Protein AF-A0A0Q1E2M3-F1 (afdb_monomer_lite)

Sequence (138 aa):
MVALHERDLWLIEMKDYTYPDAQQPQELPVILGQKAAGTMALLYSLERAKADSEAKEFAVRCRAAKAIHLALHIEVKDAGRKEKQIHGLLSPLTDEIRKVGKTIGLSKTWVTSTLAPNPHTPWRARRDPERRARHVDR

Structure (mmCIF, N/CA/C/O backbone):
data_AF-A0A0Q1E2M3-F1
#
_entry.id   AF-A0A0Q1E2M3-F1
#
loop_
_atom_site.group_PDB
_atom_site.id
_atom_site.type_symbol
_atom_site.label_atom_id
_atom_site.label_alt_id
_atom_site.label_comp_id
_atom_site.label_asym_id
_atom_site.label_entity_id
_atom_site.label_seq_id
_atom_site.pdbx_PDB_ins_code
_atom_site.Cartn_x
_atom_site.Cartn_y
_atom_site.Cartn_z
_atom_site.occupancy
_atom_site.B_iso_or_equiv
_atom_site.auth_seq_id
_atom_site.auth_comp_id
_atom_site.auth_asym_id
_atom_site.auth_atom_id
_atom_site.pdbx_PDB_model_num
ATOM 1 N N . MET A 1 1 ? -3.439 3.213 -2.389 1.00 82.06 1 MET A N 1
ATOM 2 C CA . MET A 1 1 ? -4.873 2.906 -2.193 1.00 82.06 1 MET A CA 1
ATOM 3 C C . MET A 1 1 ? -5.041 2.217 -0.851 1.00 82.06 1 MET A C 1
ATOM 5 O O . MET A 1 1 ? -4.148 1.472 -0.461 1.00 82.06 1 MET A O 1
ATOM 9 N N . VAL A 1 2 ? -6.147 2.478 -0.156 1.00 89.31 2 VAL A N 1
ATOM 10 C CA . VAL A 1 2 ? -6.507 1.804 1.099 1.00 89.31 2 VAL A CA 1
ATOM 11 C C . VAL A 1 2 ? -7.829 1.094 0.879 1.00 89.31 2 VAL A C 1
ATOM 13 O O . VAL A 1 2 ? -8.750 1.696 0.335 1.00 89.31 2 VAL A O 1
ATOM 16 N N . ALA A 1 3 ? -7.918 -0.169 1.274 1.00 91.50 3 ALA A N 1
ATOM 17 C CA . ALA A 1 3 ? -9.145 -0.944 1.182 1.00 91.50 3 ALA A CA 1
ATOM 18 C C . ALA A 1 3 ? -9.331 -1.790 2.440 1.00 91.50 3 ALA A C 1
ATOM 20 O O . ALA A 1 3 ? -8.362 -2.256 3.031 1.00 91.50 3 ALA A O 1
ATOM 21 N N . LEU A 1 4 ? -10.582 -2.001 2.832 1.00 91.12 4 LEU A N 1
ATOM 22 C CA . LEU A 1 4 ? -10.948 -2.938 3.885 1.00 91.12 4 LEU A CA 1
ATOM 23 C C . LEU A 1 4 ? -11.809 -4.026 3.251 1.00 91.12 4 LEU A C 1
ATOM 25 O O . LEU A 1 4 ? -12.863 -3.726 2.692 1.00 91.12 4 LEU A O 1
ATOM 29 N N . HIS A 1 5 ? -11.353 -5.271 3.328 1.00 90.12 5 HIS A N 1
ATOM 30 C CA . HIS A 1 5 ? -12.119 -6.431 2.892 1.00 90.12 5 HIS A CA 1
ATOM 31 C C . HIS A 1 5 ? -12.320 -7.344 4.094 1.00 90.12 5 HIS A C 1
ATOM 33 O O . HIS A 1 5 ? -11.349 -7.830 4.665 1.00 90.12 5 HIS A O 1
ATOM 39 N N . GLU A 1 6 ? -13.572 -7.519 4.517 1.00 88.81 6 GLU A N 1
ATOM 40 C CA . GLU A 1 6 ? -13.925 -8.211 5.760 1.00 88.81 6 GLU A CA 1
ATOM 41 C C . GLU A 1 6 ? -13.179 -7.644 6.983 1.00 88.81 6 GLU A C 1
ATOM 43 O O . GLU A 1 6 ? -13.566 -6.608 7.523 1.00 88.81 6 GLU A O 1
ATOM 48 N N . ARG A 1 7 ? -12.110 -8.317 7.426 1.00 87.56 7 ARG A N 1
ATOM 49 C CA . ARG A 1 7 ? -11.245 -7.898 8.539 1.00 87.56 7 ARG A CA 1
ATOM 50 C C . ARG A 1 7 ? -9.784 -7.727 8.128 1.00 87.56 7 ARG A C 1
ATOM 52 O O . ARG A 1 7 ? -8.924 -7.640 9.004 1.00 87.56 7 ARG A O 1
ATOM 59 N N . ASP A 1 8 ? -9.515 -7.643 6.835 1.00 89.44 8 ASP A N 1
ATOM 60 C CA . ASP A 1 8 ? -8.180 -7.453 6.293 1.00 89.44 8 ASP A CA 1
ATOM 61 C C . ASP A 1 8 ? -8.065 -6.048 5.708 1.00 89.44 8 ASP A C 1
ATOM 63 O O . ASP A 1 8 ? -8.796 -5.654 4.792 1.00 89.44 8 ASP A O 1
ATOM 67 N N . LEU A 1 9 ? -7.146 -5.269 6.273 1.00 90.00 9 LEU A N 1
ATOM 68 C CA . LEU A 1 9 ? -6.830 -3.930 5.803 1.00 90.00 9 LEU A CA 1
ATOM 69 C C . LEU A 1 9 ? -5.690 -4.013 4.788 1.00 90.00 9 LEU A C 1
ATOM 71 O O . LEU A 1 9 ? -4.588 -4.465 5.087 1.00 90.00 9 LEU A O 1
ATOM 75 N N . TRP A 1 10 ? -5.960 -3.539 3.583 1.00 91.12 10 TRP A N 1
ATOM 76 C CA . TRP A 1 10 ? -5.038 -3.548 2.463 1.00 91.12 10 TRP A CA 1
ATOM 77 C C . TRP A 1 10 ? -4.504 -2.146 2.207 1.00 91.12 10 TRP A C 1
ATOM 79 O O . TRP A 1 10 ? -5.249 -1.223 1.874 1.00 91.12 10 TRP A O 1
ATOM 89 N N . LEU A 1 11 ? -3.188 -2.007 2.321 1.00 89.44 11 LEU A N 1
ATOM 90 C CA . LEU A 1 11 ? -2.428 -0.875 1.820 1.00 89.44 11 LEU A CA 1
ATOM 91 C C . LEU A 1 11 ? -1.822 -1.315 0.491 1.00 89.44 11 LEU A C 1
ATOM 93 O O . LEU A 1 11 ? -0.964 -2.189 0.450 1.00 89.44 11 LEU A O 1
ATOM 97 N N . ILE A 1 12 ? -2.310 -0.759 -0.611 1.00 88.00 12 ILE A N 1
ATOM 98 C CA . ILE A 1 12 ? -1.881 -1.153 -1.955 1.00 88.00 12 ILE A CA 1
ATOM 99 C C . ILE A 1 12 ? -1.156 0.027 -2.576 1.00 88.00 12 ILE A C 1
ATOM 101 O O . ILE A 1 12 ? -1.762 1.082 -2.789 1.00 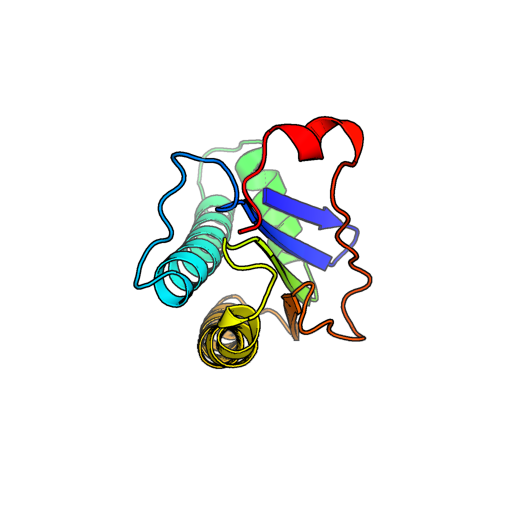88.00 12 ILE A O 1
ATOM 105 N N . GLU A 1 13 ? 0.121 -0.154 -2.891 1.00 85.62 13 GLU A N 1
ATOM 106 C CA . GLU A 1 13 ? 0.886 0.817 -3.658 1.00 85.62 13 GLU A CA 1
ATOM 107 C C . GLU A 1 13 ? 1.330 0.206 -4.980 1.00 85.62 13 GLU A C 1
ATOM 109 O O . GLU A 1 13 ? 1.948 -0.857 -5.031 1.00 85.62 13 GLU A O 1
ATOM 114 N N . MET A 1 14 ? 1.007 0.918 -6.054 1.00 85.88 14 MET A N 1
ATOM 115 C CA . MET A 1 14 ? 1.423 0.589 -7.403 1.00 85.88 14 MET A CA 1
ATOM 116 C C . MET A 1 14 ? 2.213 1.765 -7.962 1.00 85.88 14 MET A C 1
ATOM 118 O O . MET A 1 14 ? 1.718 2.896 -7.977 1.00 85.88 14 MET A O 1
ATOM 122 N N . LYS A 1 15 ? 3.439 1.499 -8.407 1.00 84.38 15 LYS A N 1
ATOM 123 C CA . LYS A 1 15 ? 4.303 2.461 -9.083 1.00 84.38 15 LYS A CA 1
ATOM 124 C C . LYS A 1 15 ? 4.818 1.862 -10.372 1.00 84.38 15 LYS A C 1
ATOM 126 O O . LYS A 1 15 ? 5.321 0.746 -10.386 1.00 84.38 15 LYS A O 1
ATOM 131 N N . ASP A 1 16 ? 4.707 2.631 -11.437 1.00 84.88 16 ASP A N 1
ATOM 132 C CA . ASP A 1 16 ? 5.212 2.238 -12.734 1.00 84.88 16 ASP A CA 1
ATOM 133 C C . ASP A 1 16 ? 6.214 3.283 -13.211 1.00 84.88 16 ASP A C 1
ATOM 135 O O . ASP A 1 16 ? 5.845 4.401 -13.574 1.00 84.88 16 ASP A O 1
ATOM 139 N N . TYR A 1 17 ? 7.491 2.915 -13.158 1.00 86.19 17 TYR A N 1
ATOM 140 C CA . TYR A 1 17 ? 8.593 3.745 -13.618 1.00 86.19 17 TYR A CA 1
ATOM 141 C C . TYR A 1 17 ? 9.044 3.384 -15.032 1.00 86.19 17 TYR A C 1
ATOM 143 O O . TYR A 1 17 ? 10.070 3.887 -15.475 1.00 86.19 17 TYR A O 1
ATOM 151 N N . THR A 1 18 ? 8.302 2.538 -15.750 1.00 85.81 18 THR A N 1
ATOM 152 C CA . THR A 1 18 ? 8.664 2.121 -17.111 1.00 85.81 18 THR A CA 1
ATOM 153 C C . THR A 1 18 ? 8.260 3.143 -18.174 1.00 85.81 18 THR A C 1
ATOM 155 O O . THR A 1 18 ? 8.743 3.068 -19.293 1.00 85.81 18 THR A O 1
ATOM 158 N N . TYR A 1 19 ? 7.455 4.164 -17.866 1.00 87.62 19 TYR A N 1
ATOM 159 C CA . TYR A 1 19 ? 7.154 5.236 -18.830 1.00 87.62 19 TYR A CA 1
ATOM 160 C C . TYR A 1 19 ? 8.409 6.041 -19.227 1.00 87.62 19 TYR A C 1
ATOM 162 O O . TYR A 1 19 ? 9.270 6.259 -18.370 1.00 87.62 19 TYR A O 1
ATOM 170 N N . PRO A 1 20 ? 8.516 6.540 -20.479 1.00 86.06 20 PRO A N 1
ATOM 171 C CA . PRO A 1 20 ? 9.706 7.236 -20.985 1.00 86.06 20 PRO A CA 1
ATOM 172 C C . PRO A 1 20 ? 10.254 8.312 -20.040 1.00 86.06 20 PRO A C 1
ATOM 174 O O . PRO A 1 20 ? 11.433 8.277 -19.695 1.00 86.06 20 PRO A O 1
ATOM 177 N N . ASP A 1 21 ? 9.383 9.157 -19.494 1.00 87.50 21 ASP A N 1
ATOM 178 C CA . ASP A 1 21 ? 9.781 10.290 -18.646 1.00 87.50 21 ASP A CA 1
ATOM 179 C C . ASP A 1 21 ? 9.745 9.980 -17.143 1.00 87.50 21 ASP A C 1
ATOM 181 O O . ASP A 1 21 ? 10.042 10.835 -16.308 1.00 87.50 21 ASP A O 1
ATOM 185 N N . ALA A 1 22 ? 9.383 8.752 -16.761 1.00 86.69 22 ALA A N 1
ATOM 186 C CA . ALA A 1 22 ? 9.323 8.382 -15.358 1.00 86.69 22 ALA A CA 1
ATOM 187 C C . ALA A 1 22 ? 10.730 8.283 -14.756 1.00 86.69 22 ALA A C 1
ATOM 189 O O . ALA A 1 22 ? 11.601 7.562 -15.259 1.00 86.69 22 ALA A O 1
ATOM 190 N N . GLN A 1 23 ? 10.919 8.992 -13.6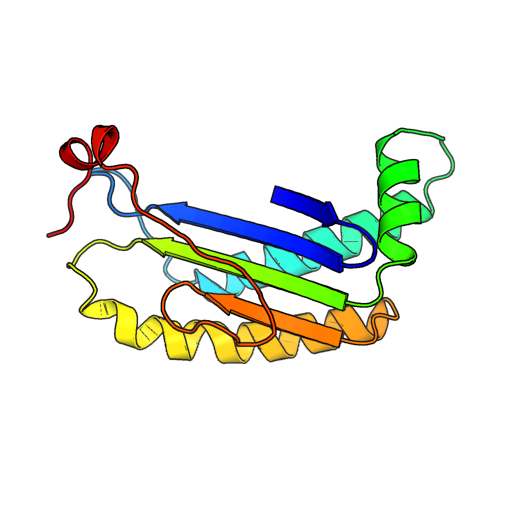44 1.00 83.56 23 GLN A N 1
ATOM 191 C CA . GLN A 1 23 ? 12.125 8.952 -12.829 1.00 83.56 23 GLN A CA 1
ATOM 192 C C . GLN A 1 23 ? 11.869 8.122 -11.574 1.00 83.56 23 GLN A C 1
ATOM 194 O O . GLN A 1 23 ? 10.933 8.387 -10.815 1.00 83.56 23 GLN A O 1
ATOM 199 N N . GLN A 1 24 ? 12.712 7.114 -11.350 1.00 79.19 24 GLN A N 1
ATOM 200 C CA . GLN A 1 24 ? 12.681 6.334 -10.121 1.00 79.19 24 GLN A CA 1
ATOM 201 C C . GLN A 1 24 ? 13.373 7.123 -8.993 1.00 79.19 24 GLN A C 1
ATOM 203 O O . GLN A 1 24 ? 14.532 7.511 -9.155 1.00 79.19 24 GLN A O 1
ATOM 208 N N . PRO A 1 25 ? 12.721 7.320 -7.834 1.00 80.12 25 PRO A N 1
ATOM 209 C CA . PRO A 1 25 ? 13.375 7.892 -6.663 1.00 80.12 25 PRO A CA 1
ATOM 210 C C . PRO A 1 25 ? 14.527 7.008 -6.171 1.00 80.12 25 PRO A C 1
ATOM 212 O O . PRO A 1 25 ? 14.380 5.785 -6.097 1.00 80.12 25 PRO A O 1
ATOM 215 N N . GLN A 1 26 ? 15.642 7.622 -5.763 1.00 76.00 26 GLN A N 1
ATOM 216 C CA . GLN A 1 26 ? 16.785 6.896 -5.190 1.00 76.00 26 GLN A CA 1
ATOM 217 C C . GLN A 1 26 ? 16.416 6.190 -3.873 1.00 76.00 26 GLN A C 1
ATOM 219 O O . GLN A 1 26 ? 16.847 5.067 -3.630 1.00 76.00 26 GLN A O 1
ATOM 224 N N . GLU A 1 27 ? 15.541 6.798 -3.067 1.00 77.75 27 GLU A N 1
ATOM 225 C CA . GLU A 1 27 ? 15.111 6.284 -1.758 1.00 77.75 27 GLU A CA 1
ATOM 226 C C . GLU A 1 27 ? 13.692 5.698 -1.784 1.00 77.75 27 GLU A C 1
ATOM 228 O O . GLU A 1 27 ? 12.887 5.886 -0.869 1.00 77.75 27 GLU A O 1
ATOM 233 N N . LEU A 1 28 ? 13.358 4.968 -2.849 1.00 74.19 28 LEU A N 1
ATOM 234 C CA . LEU A 1 28 ? 12.030 4.377 -3.016 1.00 74.19 28 LEU A CA 1
ATOM 235 C C . LEU A 1 28 ? 11.531 3.569 -1.790 1.00 74.19 28 LEU A C 1
ATOM 237 O O . LEU A 1 28 ? 10.366 3.743 -1.431 1.00 74.19 28 LEU A O 1
ATOM 241 N N . PRO A 1 29 ? 12.351 2.750 -1.095 1.00 71.56 29 PRO A N 1
ATOM 242 C CA . PRO A 1 29 ? 11.912 2.030 0.107 1.00 71.56 29 PRO A CA 1
ATOM 243 C C . PRO A 1 29 ? 11.431 2.946 1.224 1.00 71.56 29 PRO A C 1
ATOM 245 O O . PRO A 1 29 ? 10.387 2.694 1.819 1.00 71.56 29 PRO A O 1
ATOM 248 N N . VAL A 1 30 ? 12.186 4.015 1.482 1.00 73.81 30 VAL A N 1
ATOM 249 C CA . VAL A 1 30 ? 11.910 4.969 2.558 1.00 73.81 30 VAL A CA 1
ATOM 250 C C . VAL A 1 30 ? 10.610 5.702 2.263 1.00 73.81 30 VAL A C 1
ATOM 252 O O . VAL A 1 30 ? 9.722 5.751 3.109 1.00 73.81 30 VAL A O 1
ATOM 255 N N . ILE A 1 31 ? 10.446 6.181 1.028 1.00 79.38 31 ILE A N 1
ATOM 256 C CA . ILE A 1 31 ? 9.228 6.871 0.585 1.00 79.38 31 ILE A CA 1
ATOM 257 C C . ILE A 1 31 ? 8.000 5.961 0.734 1.00 79.38 31 ILE A C 1
ATOM 259 O O . ILE A 1 31 ? 6.944 6.395 1.200 1.00 79.38 31 ILE A O 1
ATOM 263 N N . LEU A 1 32 ? 8.122 4.685 0.358 1.00 77.31 32 LEU A N 1
ATOM 264 C CA . LEU A 1 32 ? 7.036 3.712 0.485 1.00 77.31 32 LEU A CA 1
ATOM 265 C C . LEU A 1 32 ? 6.716 3.389 1.950 1.00 77.31 32 LEU A C 1
ATOM 267 O O . LEU A 1 32 ? 5.538 3.327 2.309 1.00 77.31 32 LEU A O 1
ATOM 271 N N . GLY A 1 33 ? 7.741 3.232 2.792 1.00 74.31 33 GLY A N 1
ATOM 272 C CA . GLY A 1 33 ? 7.595 2.982 4.227 1.00 74.31 33 GLY A CA 1
ATOM 273 C C . GLY A 1 33 ? 6.893 4.141 4.923 1.00 74.31 33 GLY A C 1
ATOM 274 O O . GLY A 1 33 ? 5.859 3.945 5.563 1.00 74.31 33 GLY A O 1
ATOM 275 N N . GLN A 1 34 ? 7.363 5.366 4.680 1.00 80.12 34 GLN A N 1
ATOM 276 C CA . GLN A 1 34 ? 6.747 6.598 5.172 1.00 80.12 34 GLN A CA 1
ATOM 277 C C . GLN A 1 34 ? 5.300 6.744 4.705 1.00 80.12 34 GLN A C 1
ATOM 279 O O . GLN A 1 34 ? 4.438 7.137 5.488 1.00 80.12 34 GLN A O 1
ATOM 284 N N . LYS A 1 35 ? 4.993 6.389 3.452 1.00 83.12 35 LYS A N 1
ATOM 285 C CA . LYS A 1 35 ? 3.618 6.437 2.944 1.00 83.12 35 LYS A CA 1
ATOM 286 C C . LYS A 1 35 ? 2.710 5.436 3.659 1.00 83.12 35 LYS A C 1
ATOM 288 O O . LYS A 1 35 ? 1.590 5.792 4.035 1.00 83.12 35 LYS A O 1
ATOM 293 N N . ALA A 1 36 ? 3.171 4.203 3.864 1.00 80.19 36 ALA A N 1
ATOM 294 C CA . ALA A 1 36 ? 2.418 3.190 4.601 1.00 80.19 36 ALA A CA 1
ATOM 295 C C . ALA A 1 36 ? 2.210 3.609 6.068 1.00 80.19 36 ALA A C 1
ATOM 297 O O . ALA A 1 36 ? 1.082 3.579 6.562 1.00 80.19 36 ALA A O 1
ATOM 298 N N . ALA A 1 37 ? 3.268 4.078 6.735 1.00 79.12 37 ALA A N 1
ATOM 299 C CA . ALA A 1 37 ? 3.223 4.577 8.106 1.00 79.12 37 ALA A CA 1
ATOM 300 C C . ALA A 1 37 ? 2.298 5.794 8.255 1.00 79.12 37 ALA A C 1
ATOM 302 O O . ALA A 1 37 ? 1.431 5.804 9.126 1.00 79.12 37 ALA A O 1
ATOM 303 N N . GLY A 1 38 ? 2.421 6.781 7.366 1.00 84.44 38 GLY A N 1
ATOM 304 C CA . GLY A 1 38 ? 1.573 7.971 7.338 1.00 84.44 38 GLY A CA 1
ATOM 305 C C . GLY A 1 38 ? 0.103 7.633 7.097 1.00 84.44 38 GLY A C 1
ATOM 306 O O . GLY A 1 38 ? -0.772 8.197 7.746 1.00 84.44 38 GLY A O 1
ATOM 307 N N . THR A 1 39 ? -0.178 6.646 6.241 1.00 88.31 39 THR A N 1
ATOM 308 C CA . THR A 1 39 ? -1.545 6.149 6.029 1.00 88.31 39 THR A CA 1
ATOM 309 C C . THR A 1 39 ? -2.116 5.523 7.302 1.00 88.31 39 THR A C 1
ATOM 311 O O . THR A 1 39 ? -3.248 5.817 7.679 1.00 88.31 39 THR A O 1
ATOM 314 N N . MET A 1 40 ? -1.334 4.702 8.008 1.00 84.00 40 MET A N 1
ATOM 315 C CA . MET A 1 40 ? -1.750 4.119 9.288 1.00 84.00 40 MET A CA 1
ATOM 316 C C . MET A 1 40 ? -1.967 5.186 10.371 1.00 84.00 40 MET A C 1
ATOM 318 O O . MET A 1 40 ? -2.975 5.151 11.076 1.00 84.00 40 MET A O 1
ATOM 322 N N . ALA A 1 41 ? -1.063 6.162 10.478 1.00 85.06 41 ALA A N 1
ATOM 323 C CA . ALA A 1 41 ? -1.184 7.280 11.412 1.00 85.06 41 ALA A CA 1
ATOM 324 C C . ALA A 1 41 ? -2.420 8.147 11.119 1.00 85.06 41 ALA A C 1
ATOM 326 O O . ALA A 1 41 ? -3.113 8.577 12.045 1.00 85.06 41 ALA A O 1
ATOM 327 N N . LEU A 1 42 ? -2.731 8.364 9.838 1.00 89.25 42 LEU A N 1
ATOM 328 C CA . LEU A 1 42 ? -3.931 9.075 9.416 1.00 89.25 42 LEU A CA 1
ATOM 329 C C . LEU A 1 42 ? -5.196 8.313 9.818 1.00 89.25 42 LEU A C 1
ATOM 331 O O . LEU A 1 42 ? -6.088 8.919 10.402 1.00 89.25 42 LEU A O 1
ATOM 335 N N . LEU A 1 43 ? -5.265 6.999 9.575 1.00 88.62 43 LEU A N 1
ATOM 336 C CA . LEU A 1 43 ? -6.399 6.173 10.010 1.00 88.62 43 LEU A CA 1
ATOM 337 C C . LEU A 1 43 ? -6.580 6.241 11.533 1.00 88.62 43 LEU A C 1
ATOM 339 O O . LEU A 1 43 ? -7.679 6.500 12.013 1.00 88.62 43 LEU A O 1
ATOM 343 N N . TYR A 1 44 ? -5.493 6.104 12.293 1.00 86.25 44 TYR A N 1
ATOM 344 C CA . TYR A 1 44 ? -5.515 6.232 13.752 1.00 86.25 44 TYR A CA 1
ATOM 345 C C . TYR A 1 44 ? -6.021 7.607 14.229 1.00 86.25 44 TYR A C 1
ATOM 347 O O . TYR A 1 44 ? -6.748 7.701 15.223 1.00 86.25 44 TYR A O 1
ATOM 355 N N . SER A 1 45 ? -5.639 8.676 13.526 1.00 88.25 45 SER A N 1
ATOM 356 C CA . SER A 1 45 ? -6.049 10.045 13.855 1.00 88.25 45 SER A CA 1
ATOM 357 C C . SER A 1 45 ? -7.510 10.306 13.485 1.00 88.25 45 SER A C 1
ATOM 359 O O . SER A 1 45 ? -8.252 10.862 14.292 1.00 88.25 45 SER A O 1
ATOM 361 N N . LEU A 1 46 ? -7.945 9.863 12.300 1.00 91.81 46 LEU A N 1
ATOM 362 C CA . LEU A 1 46 ? -9.320 10.011 11.813 1.00 91.81 46 LEU A CA 1
ATOM 363 C C . LEU A 1 46 ? -10.324 9.275 12.696 1.00 91.81 46 LEU A C 1
ATOM 365 O O . LEU A 1 46 ? -11.394 9.808 12.968 1.00 91.81 46 LEU A O 1
ATOM 369 N N . GLU A 1 47 ? -9.964 8.095 13.204 1.00 88.62 47 GLU A N 1
ATOM 370 C CA . GLU A 1 47 ? -10.781 7.348 14.168 1.00 88.62 47 GLU A CA 1
ATOM 371 C C . GLU A 1 47 ? -11.144 8.198 15.403 1.00 88.62 47 GLU A C 1
ATOM 373 O O . GLU A 1 47 ? -12.235 8.077 15.959 1.00 88.62 47 GLU A O 1
ATOM 378 N N . ARG A 1 48 ? -10.234 9.087 15.823 1.00 89.25 48 ARG A N 1
ATOM 379 C CA . ARG A 1 48 ? -10.364 9.945 17.012 1.00 89.25 48 ARG A CA 1
ATOM 380 C C . ARG A 1 48 ? -10.897 11.341 16.697 1.00 89.25 48 ARG A C 1
ATOM 382 O O . ARG A 1 48 ? -10.993 12.173 17.601 1.00 89.25 48 ARG A O 1
ATOM 389 N N . ALA A 1 49 ? -11.225 11.626 15.439 1.00 92.12 49 ALA A N 1
ATOM 390 C CA . ALA A 1 49 ? -11.741 12.928 15.049 1.00 92.12 49 ALA A CA 1
ATOM 391 C C . ALA A 1 49 ? -13.102 13.201 15.716 1.00 92.12 49 ALA A C 1
ATOM 393 O O . ALA A 1 49 ? -13.969 12.327 15.804 1.00 92.12 49 ALA A O 1
ATOM 394 N N . LYS A 1 50 ? -13.298 14.438 16.190 1.00 88.62 50 LYS A N 1
ATOM 395 C CA . LYS A 1 50 ? -14.551 14.852 16.845 1.00 88.62 50 LYS A CA 1
ATOM 396 C C . LYS A 1 50 ? -15.719 14.923 15.862 1.00 88.62 50 LYS A C 1
ATOM 398 O O . LYS A 1 50 ? -16.812 14.500 16.207 1.00 88.62 50 LYS A O 1
ATOM 403 N N . ALA A 1 51 ? -15.472 15.444 14.662 1.00 91.19 51 ALA A N 1
ATOM 404 C CA . ALA A 1 51 ? -16.481 15.553 13.618 1.00 91.19 51 ALA A CA 1
ATOM 405 C C . ALA A 1 51 ? -16.739 14.192 12.963 1.00 91.19 51 ALA A C 1
ATOM 407 O O . ALA A 1 51 ? -15.796 13.471 12.622 1.00 91.19 51 ALA A O 1
ATOM 408 N N . ASP A 1 52 ? -18.013 13.864 12.774 1.00 92.25 52 ASP A N 1
ATOM 409 C CA . ASP A 1 52 ? -18.413 12.674 12.034 1.00 92.25 52 ASP A CA 1
ATOM 410 C C . ASP A 1 52 ? -18.241 12.887 10.528 1.00 92.25 52 ASP A C 1
ATOM 412 O O . ASP A 1 52 ? -18.470 13.972 9.994 1.00 92.25 52 ASP A O 1
ATOM 416 N N . SER A 1 53 ? -17.743 11.852 9.854 1.00 94.44 53 SER A N 1
ATOM 417 C CA . SER A 1 53 ? -17.488 11.835 8.413 1.00 94.44 53 SER A CA 1
ATOM 418 C C . SER A 1 53 ? -17.350 10.395 7.926 1.00 94.44 53 SER A C 1
ATOM 420 O O . SER A 1 53 ? -16.947 9.514 8.691 1.00 94.44 53 SER A O 1
ATOM 422 N N . GLU A 1 54 ? -17.572 10.165 6.631 1.00 93.62 54 GLU A N 1
ATOM 423 C CA . GLU A 1 54 ? -17.328 8.859 5.999 1.00 93.62 54 GLU A CA 1
ATOM 424 C C . GLU A 1 54 ? -15.886 8.368 6.226 1.00 93.62 54 GLU A C 1
ATOM 426 O O . GLU A 1 54 ? -15.637 7.178 6.429 1.00 93.62 54 GLU A O 1
ATOM 431 N N . ALA A 1 55 ? -14.922 9.295 6.256 1.00 91.38 55 ALA A N 1
ATOM 432 C CA . ALA A 1 55 ? -13.520 8.996 6.526 1.00 91.38 55 ALA A CA 1
ATOM 433 C C . ALA A 1 55 ? -13.295 8.485 7.961 1.00 91.38 55 ALA A C 1
ATOM 435 O O . ALA A 1 55 ? -12.518 7.549 8.164 1.00 91.38 55 ALA A O 1
ATOM 436 N N . LYS A 1 56 ? -13.998 9.051 8.952 1.00 93.69 56 LYS A N 1
ATOM 437 C CA . LYS A 1 56 ? -13.982 8.563 10.339 1.00 93.69 56 LYS A CA 1
ATOM 438 C C . LYS A 1 56 ? -14.635 7.188 10.444 1.00 93.69 56 LYS A C 1
ATOM 440 O O . LYS A 1 56 ? -14.049 6.292 11.044 1.00 93.69 56 LYS A O 1
ATOM 445 N N . GLU A 1 57 ? -15.799 6.984 9.832 1.00 93.12 57 GLU A N 1
ATOM 446 C CA . GLU A 1 57 ? -16.473 5.677 9.827 1.00 93.12 57 GLU A CA 1
ATOM 447 C C . GLU A 1 57 ? -15.612 4.589 9.176 1.00 93.12 57 GLU A C 1
ATOM 449 O O . GLU A 1 57 ? -15.528 3.457 9.660 1.00 93.12 57 GLU A O 1
ATOM 454 N N . PHE A 1 58 ? -14.930 4.922 8.078 1.00 92.12 58 PHE A N 1
ATOM 455 C CA . PHE A 1 58 ? -13.951 4.037 7.461 1.00 92.12 58 PHE A CA 1
ATOM 456 C C . PHE A 1 58 ? -12.791 3.723 8.415 1.00 92.12 58 PHE A C 1
ATOM 458 O O . PHE A 1 58 ? -12.485 2.551 8.630 1.00 92.12 58 PHE A O 1
ATOM 465 N N . ALA A 1 59 ? -12.203 4.736 9.055 1.00 91.25 59 ALA A N 1
ATOM 466 C CA . ALA A 1 59 ? -11.119 4.556 10.018 1.00 91.25 59 ALA A CA 1
ATOM 467 C C . ALA A 1 59 ? -11.518 3.690 11.232 1.00 91.25 59 ALA A C 1
ATOM 469 O O . ALA A 1 59 ? -10.754 2.813 11.641 1.00 91.25 59 ALA A O 1
ATOM 470 N N . VAL A 1 60 ? -12.734 3.863 11.761 1.00 90.88 60 VAL A N 1
ATOM 471 C CA . VAL A 1 60 ? -13.288 3.025 12.841 1.00 90.88 60 VAL A CA 1
ATOM 472 C C . VAL A 1 60 ? -13.401 1.565 12.402 1.00 90.88 60 VAL A C 1
ATOM 474 O O . VAL A 1 60 ? -12.996 0.666 13.141 1.00 90.88 60 VAL A O 1
ATOM 477 N N . ARG A 1 61 ? -13.882 1.303 11.180 1.00 90.94 61 ARG A N 1
ATOM 478 C CA . ARG A 1 61 ? -13.924 -0.063 10.630 1.00 90.94 61 ARG A CA 1
ATOM 479 C C . ARG A 1 61 ? -12.522 -0.647 10.449 1.00 90.94 61 ARG A C 1
ATOM 481 O O . ARG A 1 61 ? -12.304 -1.810 10.780 1.00 90.94 61 ARG A O 1
ATOM 488 N N . CYS A 1 62 ? -11.558 0.155 9.995 1.00 89.75 62 CYS A N 1
ATOM 489 C CA . CYS A 1 62 ? -10.163 -0.265 9.861 1.00 89.75 62 CYS A CA 1
ATOM 490 C C . CYS A 1 62 ? -9.532 -0.694 11.193 1.00 89.75 62 CYS A C 1
ATOM 492 O O . CYS A 1 62 ? -8.724 -1.618 11.195 1.00 89.75 62 CYS A O 1
ATOM 494 N N . ARG A 1 63 ? -9.917 -0.101 12.332 1.00 84.94 63 ARG A N 1
ATOM 495 C CA . ARG A 1 63 ? -9.443 -0.545 13.657 1.00 84.94 63 ARG A CA 1
ATOM 496 C C . ARG A 1 63 ? -9.874 -1.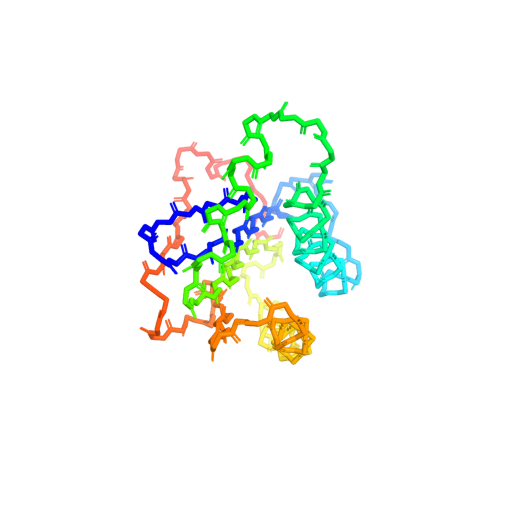973 14.001 1.00 84.94 63 ARG A C 1
ATOM 498 O O . ARG A 1 63 ? -9.164 -2.669 14.719 1.00 84.94 63 ARG A O 1
ATOM 505 N N . ALA A 1 64 ? -11.023 -2.421 13.501 1.00 86.56 64 ALA A N 1
ATOM 506 C CA . ALA A 1 64 ? -11.496 -3.787 13.713 1.00 86.56 64 ALA A CA 1
ATOM 507 C C . ALA A 1 64 ? -10.773 -4.825 12.829 1.00 86.56 64 ALA A C 1
ATOM 509 O O . ALA A 1 64 ? -11.054 -6.027 12.941 1.00 86.56 64 ALA A O 1
ATOM 510 N N . ALA A 1 65 ? -9.857 -4.385 11.955 1.00 88.25 65 ALA A N 1
ATOM 511 C CA . ALA A 1 65 ? -9.055 -5.275 11.132 1.00 88.25 65 ALA A CA 1
ATOM 512 C C . ALA A 1 65 ? -8.160 -6.172 12.001 1.00 88.25 65 ALA A C 1
ATOM 514 O O . ALA A 1 65 ? -7.555 -5.745 12.983 1.00 88.25 65 ALA A O 1
ATOM 515 N N . LYS A 1 66 ? -8.066 -7.446 11.624 1.00 84.38 66 LYS A N 1
ATOM 516 C CA . LYS A 1 66 ? -7.212 -8.438 12.286 1.00 84.38 66 LYS A CA 1
ATOM 517 C C . LYS A 1 66 ? -5.816 -8.473 11.677 1.00 84.38 66 LYS A C 1
ATOM 519 O O . LYS A 1 66 ? -4.855 -8.773 12.391 1.00 84.38 66 LYS A O 1
ATOM 524 N N . ALA A 1 67 ? -5.704 -8.165 10.389 1.00 84.00 67 ALA A N 1
ATOM 525 C CA . ALA A 1 67 ? -4.447 -8.143 9.662 1.00 84.00 67 ALA A CA 1
ATOM 526 C C . ALA A 1 67 ? -4.316 -6.875 8.814 1.00 84.00 67 ALA A C 1
ATOM 528 O O . ALA A 1 67 ? -5.306 -6.330 8.320 1.00 84.00 67 ALA A O 1
ATOM 529 N N . ILE A 1 68 ? -3.069 -6.439 8.630 1.00 84.00 68 ILE A N 1
ATOM 530 C CA . ILE A 1 68 ? -2.697 -5.518 7.558 1.00 84.00 68 ILE A CA 1
ATOM 531 C C . ILE A 1 68 ? -1.882 -6.256 6.507 1.00 84.00 68 ILE A C 1
ATOM 533 O O . ILE A 1 68 ? -0.921 -6.959 6.826 1.00 84.00 68 ILE A O 1
ATOM 537 N N . HIS A 1 69 ? -2.226 -5.996 5.253 1.00 85.88 69 HIS A N 1
ATOM 538 C CA . HIS A 1 69 ? -1.485 -6.399 4.074 1.00 85.88 69 HIS A CA 1
ATOM 539 C C . HIS A 1 69 ? -0.940 -5.148 3.387 1.00 85.88 69 HIS A C 1
ATOM 541 O O . HIS A 1 69 ? -1.710 -4.314 2.916 1.00 85.88 69 HIS A O 1
ATOM 547 N N . LEU A 1 70 ? 0.382 -5.016 3.305 1.00 84.19 70 LEU A N 1
ATOM 548 C CA . LEU A 1 70 ? 1.015 -4.089 2.377 1.00 84.19 70 LEU A CA 1
ATOM 549 C C . LEU A 1 70 ? 1.331 -4.840 1.083 1.00 84.19 70 LEU A C 1
ATOM 551 O O . LEU A 1 70 ? 2.202 -5.709 1.065 1.00 84.19 70 LEU A O 1
ATOM 555 N N . ALA A 1 71 ? 0.642 -4.485 0.005 1.00 85.75 71 ALA A N 1
ATOM 556 C CA . ALA A 1 71 ? 0.896 -5.003 -1.330 1.00 85.75 71 ALA A CA 1
ATOM 557 C C . ALA A 1 71 ? 1.614 -3.950 -2.178 1.00 85.75 71 ALA A C 1
ATOM 559 O O . ALA A 1 71 ? 1.097 -2.850 -2.387 1.00 85.75 71 ALA A O 1
ATOM 560 N N . LEU A 1 72 ? 2.805 -4.298 -2.666 1.00 80.69 72 LEU A N 1
ATO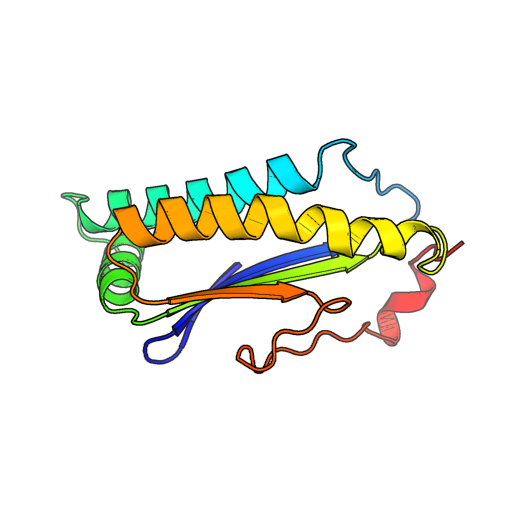M 561 C CA . LEU A 1 72 ? 3.649 -3.430 -3.480 1.00 80.69 72 LEU A CA 1
ATOM 562 C C . LEU A 1 72 ? 3.795 -3.989 -4.897 1.00 80.69 72 LEU A C 1
ATOM 564 O O . LEU A 1 72 ? 4.341 -5.074 -5.100 1.00 80.69 72 LEU A O 1
ATOM 568 N N . HIS A 1 73 ? 3.368 -3.220 -5.892 1.00 84.06 73 HIS A N 1
ATOM 569 C CA . HIS A 1 73 ? 3.707 -3.461 -7.292 1.00 84.06 73 HIS A CA 1
ATOM 570 C C . HIS A 1 73 ? 4.584 -2.322 -7.792 1.00 84.06 73 HIS A C 1
ATOM 572 O O . HIS A 1 73 ? 4.154 -1.170 -7.798 1.00 84.06 73 HIS A O 1
ATOM 578 N N . ILE A 1 74 ? 5.817 -2.631 -8.176 1.00 79.94 74 ILE A N 1
ATOM 579 C CA . ILE A 1 74 ? 6.761 -1.637 -8.678 1.00 79.94 74 ILE A CA 1
ATOM 580 C C . ILE A 1 74 ? 7.332 -2.168 -9.981 1.00 79.94 74 ILE A C 1
ATOM 582 O O . ILE A 1 74 ? 7.950 -3.231 -9.982 1.00 79.94 74 ILE A O 1
ATOM 586 N N . GLU A 1 75 ? 7.140 -1.423 -11.061 1.00 79.88 75 GLU A N 1
ATOM 587 C CA . GLU A 1 75 ? 7.815 -1.677 -12.331 1.00 79.88 75 GLU A CA 1
ATOM 588 C C . GLU A 1 75 ? 8.952 -0.675 -12.523 1.00 79.88 75 GLU A C 1
ATOM 590 O O . GLU A 1 75 ? 8.779 0.519 -12.271 1.00 79.88 75 GLU A O 1
ATOM 595 N N . VAL A 1 76 ? 10.112 -1.151 -12.973 1.00 78.81 76 VAL A N 1
ATOM 596 C CA . VAL A 1 76 ? 11.307 -0.335 -13.233 1.00 78.81 76 VAL A CA 1
ATOM 597 C C . VAL A 1 76 ? 11.836 -0.609 -14.641 1.00 78.81 76 VAL A C 1
ATOM 599 O O . VAL A 1 76 ? 11.674 -1.716 -15.160 1.00 78.81 76 VAL A O 1
ATOM 602 N N . LYS A 1 77 ? 12.465 0.399 -15.260 1.00 73.75 77 LYS A N 1
ATOM 603 C CA . LYS A 1 77 ? 13.200 0.248 -16.532 1.00 73.75 77 LYS A CA 1
ATOM 604 C C . LYS A 1 77 ? 14.348 -0.759 -16.338 1.00 73.75 77 LYS A C 1
ATOM 606 O O . LYS A 1 77 ? 14.828 -0.916 -15.215 1.00 73.75 77 LYS A O 1
ATOM 611 N N . ASP A 1 78 ? 14.781 -1.431 -17.404 1.00 66.56 78 ASP A N 1
ATOM 612 C CA . ASP A 1 78 ? 15.823 -2.485 -17.438 1.00 66.56 78 ASP A CA 1
ATOM 613 C C . ASP A 1 78 ? 15.335 -3.946 -17.269 1.00 66.56 78 ASP A C 1
ATOM 615 O O . ASP A 1 78 ? 16.076 -4.799 -16.765 1.00 66.56 78 ASP A O 1
ATOM 619 N N . ALA A 1 79 ? 14.113 -4.272 -17.711 1.00 56.34 79 ALA A N 1
ATOM 620 C CA . ALA A 1 79 ? 13.599 -5.646 -17.865 1.00 56.34 79 ALA A CA 1
ATOM 621 C C . ALA A 1 79 ? 13.796 -6.566 -16.641 1.00 56.34 79 ALA A C 1
ATOM 623 O O . ALA A 1 79 ? 14.006 -7.773 -16.772 1.00 56.34 79 ALA A O 1
ATOM 624 N N . GLY A 1 80 ? 13.796 -5.987 -15.444 1.00 55.03 80 GL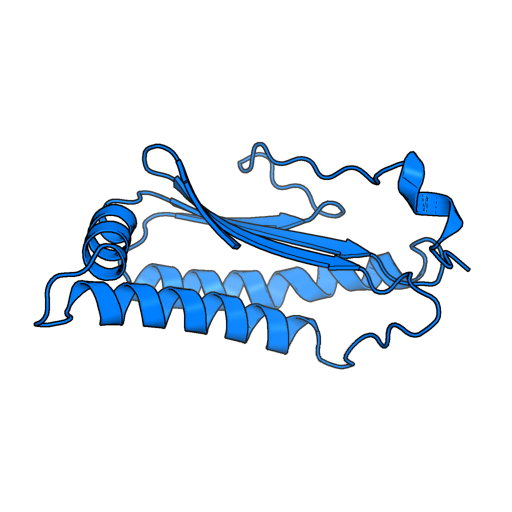Y A N 1
ATOM 625 C CA . GLY A 1 80 ? 13.988 -6.721 -14.207 1.00 55.03 80 GLY A CA 1
ATOM 626 C C . GLY A 1 80 ? 15.411 -7.121 -13.823 1.00 55.03 80 GLY A C 1
ATOM 627 O O . GLY A 1 80 ? 15.613 -7.831 -12.840 1.00 55.03 80 GLY A O 1
ATOM 628 N N . ARG A 1 81 ? 16.456 -6.619 -14.495 1.00 54.22 81 ARG A N 1
ATOM 629 C CA . ARG A 1 81 ? 17.842 -6.880 -14.046 1.00 54.22 81 ARG A CA 1
ATOM 630 C C . ARG A 1 81 ? 18.199 -6.179 -12.731 1.00 54.22 81 ARG A C 1
ATOM 632 O O . ARG A 1 81 ? 18.918 -6.764 -11.921 1.00 54.22 81 ARG A O 1
ATOM 639 N N . LYS A 1 82 ? 17.661 -4.980 -12.474 1.00 52.72 82 LYS A N 1
ATOM 640 C CA . LYS A 1 82 ? 17.754 -4.295 -11.166 1.00 52.72 82 LYS A CA 1
ATOM 641 C C . LYS A 1 82 ? 16.689 -4.749 -10.158 1.00 52.72 82 LYS A C 1
ATOM 643 O O . LYS A 1 82 ? 16.789 -4.409 -8.983 1.00 52.72 82 LYS A O 1
ATOM 648 N N . GLU A 1 83 ? 15.725 -5.584 -10.559 1.00 51.53 83 GLU A N 1
ATOM 649 C CA . GLU A 1 83 ? 14.682 -6.109 -9.660 1.00 51.53 83 GLU A CA 1
ATOM 650 C C . GLU A 1 83 ? 15.243 -7.034 -8.565 1.00 51.53 83 GLU A C 1
ATOM 652 O O . GLU A 1 83 ? 14.626 -7.174 -7.512 1.00 51.53 83 GLU A O 1
ATOM 657 N N . LYS A 1 84 ? 16.461 -7.579 -8.718 1.00 50.84 84 LYS A N 1
ATOM 658 C CA . LYS A 1 84 ? 17.160 -8.292 -7.629 1.00 50.84 84 LYS A CA 1
ATOM 659 C C . LYS A 1 84 ? 17.422 -7.414 -6.396 1.00 50.84 84 LYS A C 1
ATOM 661 O O . LYS A 1 84 ? 17.538 -7.951 -5.298 1.00 50.84 84 LYS A O 1
ATOM 666 N N . GLN A 1 85 ? 17.456 -6.085 -6.539 1.00 52.44 85 GLN A N 1
ATOM 667 C CA . GLN A 1 85 ? 17.527 -5.170 -5.393 1.00 52.44 85 GLN A CA 1
ATOM 668 C C . GLN A 1 85 ? 16.188 -5.058 -4.642 1.00 52.44 85 GLN A C 1
ATOM 670 O O . GLN A 1 85 ? 16.197 -4.693 -3.470 1.00 52.44 85 GLN A O 1
ATOM 675 N N . ILE A 1 86 ? 15.052 -5.438 -5.250 1.00 54.97 86 ILE A N 1
ATOM 676 C CA . ILE A 1 86 ? 13.706 -5.306 -4.658 1.00 54.97 86 ILE A CA 1
ATOM 677 C C . ILE A 1 86 ? 13.508 -6.229 -3.453 1.00 54.97 86 ILE A C 1
ATOM 679 O O . ILE A 1 86 ? 12.882 -5.814 -2.482 1.00 54.97 86 ILE A O 1
ATOM 683 N N . HIS A 1 87 ? 14.118 -7.419 -3.432 1.00 53.81 87 HIS A N 1
ATOM 684 C CA . HIS A 1 87 ? 14.154 -8.240 -2.213 1.00 53.81 87 HIS A CA 1
ATOM 685 C C . HIS A 1 87 ? 14.800 -7.494 -1.031 1.00 53.81 87 HIS A C 1
ATOM 687 O O . HIS A 1 87 ? 14.295 -7.575 0.088 1.00 53.81 87 HIS A O 1
ATOM 693 N N . GLY A 1 88 ? 15.858 -6.714 -1.284 1.00 55.72 88 GLY A N 1
ATOM 694 C CA . GLY A 1 88 ? 16.492 -5.848 -0.285 1.00 55.72 88 GLY A CA 1
ATOM 695 C C . GLY A 1 88 ? 15.626 -4.653 0.129 1.00 55.72 88 GLY A C 1
ATOM 696 O O . GLY A 1 88 ? 15.701 -4.224 1.276 1.00 55.72 88 GLY A O 1
ATOM 697 N N . LEU A 1 89 ? 14.752 -4.156 -0.757 1.00 58.78 89 LEU A N 1
ATOM 698 C CA . LEU A 1 89 ? 13.825 -3.061 -0.440 1.00 58.78 89 LEU A CA 1
ATOM 699 C C . LEU A 1 89 ? 12.752 -3.494 0.573 1.00 58.78 89 LEU A C 1
ATOM 701 O O . LEU A 1 89 ? 12.336 -2.690 1.398 1.00 58.78 89 LEU A O 1
ATOM 705 N N . LEU A 1 90 ? 12.294 -4.750 0.539 1.00 62.53 90 LEU A N 1
ATOM 706 C CA . LEU A 1 90 ? 11.141 -5.191 1.338 1.00 62.53 90 LEU A CA 1
ATOM 707 C C . LEU A 1 90 ? 11.465 -5.495 2.803 1.00 62.53 90 LEU A C 1
ATOM 709 O O . LEU A 1 90 ? 10.576 -5.378 3.648 1.00 62.53 90 LEU A O 1
ATOM 713 N N . SER A 1 91 ? 12.701 -5.894 3.121 1.00 65.56 91 SER A N 1
ATOM 714 C CA . SER A 1 91 ? 13.055 -6.292 4.491 1.00 65.56 91 SER A CA 1
ATOM 715 C C . SER A 1 91 ? 12.969 -5.121 5.482 1.00 65.56 91 SER A C 1
ATOM 717 O O . SER A 1 91 ? 12.236 -5.259 6.463 1.00 65.56 91 SER A O 1
ATOM 719 N N . PRO A 1 92 ? 13.594 -3.950 5.230 1.00 65.94 92 PRO A N 1
ATOM 720 C CA . PRO A 1 92 ? 13.480 -2.800 6.136 1.00 65.94 92 PRO A CA 1
ATOM 721 C C . PRO A 1 92 ? 12.033 -2.304 6.273 1.00 65.94 92 PRO A C 1
ATOM 723 O O . PRO A 1 92 ? 11.566 -2.012 7.372 1.00 65.94 92 PRO A O 1
ATOM 726 N N . LEU A 1 93 ? 11.293 -2.298 5.158 1.00 68.12 93 LEU A N 1
ATOM 727 C CA . LEU A 1 93 ? 9.867 -1.962 5.102 1.00 68.12 93 LEU A CA 1
ATOM 728 C C . LEU A 1 93 ? 9.019 -2.888 5.987 1.00 68.12 93 LEU A C 1
ATOM 730 O O . LEU A 1 93 ? 8.119 -2.435 6.691 1.00 68.12 93 LEU A O 1
ATOM 734 N N . THR A 1 94 ? 9.310 -4.189 5.978 1.00 72.44 94 THR A N 1
ATOM 735 C CA . THR A 1 94 ? 8.571 -5.177 6.775 1.00 72.44 94 THR A CA 1
ATOM 736 C C . THR A 1 94 ? 8.715 -4.915 8.270 1.00 72.44 94 THR A C 1
ATOM 738 O O . THR A 1 94 ? 7.719 -4.975 8.996 1.00 72.44 94 THR A O 1
ATOM 741 N N . ASP A 1 95 ? 9.920 -4.595 8.736 1.00 75.00 95 ASP A N 1
ATOM 742 C CA . ASP A 1 95 ? 10.168 -4.339 10.155 1.00 75.00 95 ASP A CA 1
ATOM 743 C C . ASP A 1 95 ? 9.541 -3.025 10.627 1.00 75.00 95 ASP A C 1
ATOM 745 O O . ASP A 1 95 ? 8.925 -2.985 11.698 1.00 75.00 95 ASP A O 1
ATOM 749 N N . GLU A 1 96 ? 9.616 -1.971 9.813 1.00 71.12 96 GLU A N 1
ATOM 750 C CA . GLU A 1 96 ? 9.006 -0.679 10.130 1.00 71.12 96 GLU A CA 1
ATOM 751 C C . GLU A 1 96 ? 7.476 -0.783 10.222 1.00 71.12 96 GLU A C 1
ATOM 753 O O . GLU A 1 96 ? 6.873 -0.355 11.210 1.00 71.12 96 GLU A O 1
ATOM 758 N N . ILE A 1 97 ? 6.836 -1.447 9.257 1.00 71.56 97 ILE A N 1
ATOM 759 C CA . ILE A 1 97 ? 5.376 -1.620 9.259 1.00 71.56 97 ILE A CA 1
ATOM 760 C C . ILE A 1 97 ? 4.950 -2.552 10.384 1.00 71.56 97 ILE A C 1
ATOM 762 O O . ILE A 1 97 ? 3.925 -2.309 11.014 1.00 71.56 97 ILE A O 1
ATOM 766 N N . ARG A 1 98 ? 5.734 -3.588 10.702 1.00 76.12 98 ARG A N 1
ATOM 767 C CA . ARG A 1 98 ? 5.458 -4.442 11.862 1.00 76.12 98 ARG A CA 1
ATOM 768 C C . ARG A 1 98 ? 5.520 -3.639 13.162 1.00 76.12 98 ARG A C 1
ATOM 770 O O . ARG A 1 98 ? 4.682 -3.850 14.038 1.00 76.12 98 ARG A O 1
ATOM 777 N N . LYS A 1 99 ? 6.482 -2.719 13.302 1.00 73.31 99 LYS A N 1
ATOM 778 C CA . LYS A 1 99 ? 6.595 -1.840 14.476 1.00 73.31 99 LYS A CA 1
ATOM 779 C C . LYS A 1 99 ? 5.372 -0.933 14.602 1.00 73.31 99 LYS A C 1
ATOM 781 O O . LYS A 1 99 ? 4.746 -0.924 15.658 1.00 73.31 99 LYS A O 1
ATOM 786 N N . VAL A 1 100 ? 4.994 -0.239 13.528 1.00 69.31 100 VAL A N 1
ATOM 787 C CA . VAL A 1 100 ? 3.81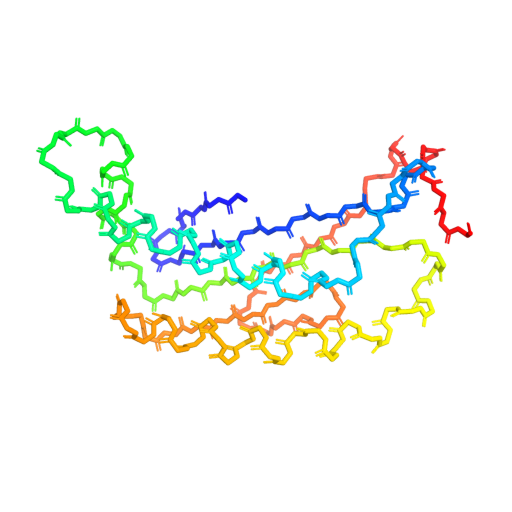0 0.638 13.530 1.00 69.31 100 VAL A CA 1
ATOM 788 C C . VAL A 1 100 ? 2.526 -0.167 13.737 1.00 69.31 100 VAL A C 1
ATOM 790 O O . VAL A 1 100 ? 1.677 0.224 14.534 1.00 69.31 100 VAL A O 1
ATOM 793 N N . GLY A 1 101 ? 2.415 -1.329 13.090 1.00 70.12 101 GLY A N 1
ATOM 794 C CA . GLY A 1 101 ? 1.277 -2.232 13.207 1.00 70.12 101 GLY A CA 1
ATOM 795 C C . GLY A 1 101 ? 1.033 -2.685 14.645 1.00 70.12 101 GLY A C 1
ATOM 796 O O . GLY A 1 101 ? -0.099 -2.636 15.124 1.00 70.12 101 GLY A O 1
ATOM 797 N N . LYS A 1 102 ? 2.103 -3.028 15.376 1.00 73.44 102 LYS A N 1
ATOM 798 C CA . LYS A 1 102 ? 2.027 -3.323 16.815 1.00 73.44 102 LYS A CA 1
ATOM 799 C C . LYS A 1 102 ? 1.513 -2.129 17.621 1.00 73.44 102 LYS A C 1
ATOM 801 O O . LYS A 1 102 ? 0.648 -2.313 18.471 1.00 73.44 102 LYS A O 1
ATOM 806 N N . THR A 1 103 ? 2.012 -0.920 17.355 1.00 69.06 103 THR A N 1
ATOM 807 C CA . THR A 1 103 ? 1.598 0.298 18.076 1.00 69.06 103 THR A CA 1
ATOM 808 C C . THR A 1 103 ? 0.106 0.592 17.924 1.00 69.06 103 THR A C 1
ATOM 810 O O . THR A 1 103 ? -0.522 1.046 18.876 1.00 69.06 103 THR A O 1
ATOM 813 N N . ILE A 1 104 ? -0.478 0.295 16.763 1.00 65.81 104 ILE A N 1
ATOM 814 C CA . ILE A 1 104 ? -1.909 0.514 16.501 1.00 65.81 104 ILE A CA 1
ATOM 815 C C . ILE A 1 104 ? -2.782 -0.722 16.787 1.00 65.81 104 ILE A C 1
ATOM 817 O O . ILE A 1 104 ? -3.966 -0.723 16.465 1.00 65.81 104 ILE A O 1
ATOM 821 N N . GLY A 1 105 ? -2.224 -1.757 17.431 1.00 65.06 105 GLY A N 1
ATOM 822 C CA . GLY A 1 105 ? -2.978 -2.905 17.947 1.00 65.06 105 GLY A CA 1
ATOM 823 C C . GLY A 1 105 ? -3.282 -4.006 16.930 1.00 65.06 105 GLY A C 1
ATOM 824 O O . GLY A 1 105 ? -4.193 -4.804 17.147 1.00 65.06 105 GLY A O 1
ATOM 825 N N . LEU A 1 106 ? -2.544 -4.079 15.824 1.00 67.56 106 LEU A N 1
ATOM 826 C CA . LEU A 1 106 ? -2.772 -5.093 14.798 1.00 67.56 106 LEU A CA 1
ATOM 827 C C . LEU A 1 106 ? -2.023 -6.381 15.110 1.00 67.56 106 LEU A C 1
ATOM 829 O O . LEU A 1 106 ? -0.835 -6.376 15.435 1.00 67.56 106 LEU A O 1
ATOM 833 N N . SER A 1 107 ? -2.725 -7.503 14.960 1.00 65.88 107 SER A N 1
ATOM 834 C CA . SER A 1 107 ? -2.189 -8.815 15.331 1.00 65.88 107 SER A CA 1
ATOM 835 C C . SER A 1 107 ? -1.208 -9.386 14.306 1.00 65.88 107 SER A C 1
ATOM 837 O O . SER A 1 107 ? -0.334 -10.178 14.661 1.00 65.88 107 SER A O 1
ATOM 839 N N . LYS A 1 108 ? -1.349 -9.003 13.029 1.00 78.69 108 LYS A N 1
ATOM 840 C CA . LYS A 1 108 ? -0.559 -9.535 11.913 1.00 78.69 108 LYS A CA 1
ATOM 841 C C . LYS A 1 108 ? -0.267 -8.452 10.881 1.00 78.69 108 LYS A C 1
ATOM 843 O O . LYS A 1 108 ? -1.146 -7.669 10.522 1.00 78.69 108 LYS A O 1
ATOM 848 N N . THR A 1 109 ? 0.959 -8.465 10.369 1.00 78.25 109 THR A N 1
ATOM 849 C CA . THR A 1 109 ? 1.418 -7.584 9.295 1.00 78.25 109 THR A CA 1
ATOM 850 C C . THR A 1 109 ? 2.094 -8.428 8.232 1.00 78.25 109 THR A C 1
ATOM 852 O O . THR A 1 109 ? 3.096 -9.089 8.509 1.00 78.25 109 THR A O 1
ATOM 855 N N . TRP A 1 110 ? 1.557 -8.378 7.020 1.00 82.12 110 TRP A N 1
ATOM 856 C CA . TRP A 1 110 ? 2.101 -9.060 5.858 1.00 82.12 110 TRP A CA 1
ATOM 857 C C . TRP A 1 110 ? 2.542 -8.033 4.831 1.00 82.12 110 TRP A C 1
ATOM 859 O O . TRP A 1 110 ? 1.787 -7.129 4.490 1.00 82.12 110 TRP A O 1
ATOM 869 N N . VAL A 1 111 ? 3.760 -8.186 4.326 1.00 78.62 111 VAL A N 1
ATOM 870 C CA . VAL A 1 111 ? 4.253 -7.425 3.180 1.00 78.62 111 VAL A CA 1
ATOM 871 C C . VAL A 1 111 ? 4.403 -8.397 2.023 1.00 78.62 111 VAL A C 1
ATOM 873 O O . VAL A 1 111 ? 4.933 -9.496 2.200 1.00 78.62 111 VAL A O 1
ATOM 876 N N . THR A 1 112 ? 3.906 -8.005 0.858 1.00 78.50 112 THR A N 1
ATOM 877 C CA . THR A 1 112 ? 4.021 -8.773 -0.379 1.00 78.50 112 THR A CA 1
ATOM 878 C C . THR A 1 112 ? 4.408 -7.861 -1.524 1.00 78.50 112 THR A C 1
ATOM 880 O O . THR A 1 112 ? 4.000 -6.698 -1.578 1.00 78.50 112 THR A O 1
ATOM 883 N N . SER A 1 113 ? 5.155 -8.403 -2.477 1.00 75.94 113 SER A N 1
ATOM 884 C CA . SER A 1 113 ? 5.345 -7.770 -3.776 1.00 75.94 113 SER A CA 1
ATOM 885 C C . SER A 1 113 ? 5.154 -8.773 -4.901 1.00 75.94 113 SER A C 1
ATOM 887 O O . SER A 1 113 ? 5.050 -9.974 -4.664 1.00 75.94 113 SER A O 1
ATOM 889 N N . THR A 1 114 ? 5.079 -8.297 -6.145 1.00 71.69 114 THR A N 1
ATOM 890 C CA . THR A 1 114 ? 4.896 -9.195 -7.302 1.00 71.69 114 THR A CA 1
ATOM 891 C C . THR A 1 114 ? 6.099 -10.113 -7.488 1.00 71.69 114 THR A C 1
ATOM 893 O O . THR A 1 114 ? 5.966 -11.211 -8.014 1.00 71.69 114 THR A O 1
ATOM 896 N N . LEU A 1 115 ? 7.261 -9.662 -7.021 1.00 68.31 115 LEU A N 1
ATOM 897 C CA . LEU A 1 115 ? 8.543 -10.342 -7.152 1.00 68.31 115 LEU A CA 1
ATOM 898 C C . LEU A 1 115 ? 8.869 -11.202 -5.925 1.00 68.31 115 LEU A C 1
ATOM 900 O O . LEU A 1 115 ? 9.588 -12.187 -6.032 1.00 68.31 115 LEU A O 1
ATOM 904 N N . ALA A 1 116 ? 8.308 -10.850 -4.769 1.00 72.50 116 ALA A N 1
ATOM 905 C CA . ALA A 1 116 ? 8.396 -11.606 -3.529 1.00 72.50 116 ALA A CA 1
ATOM 906 C C . ALA A 1 116 ? 6.975 -11.840 -2.988 1.00 72.50 116 ALA A C 1
ATOM 908 O O . ALA A 1 116 ? 6.552 -11.162 -2.041 1.00 72.50 116 ALA A O 1
ATOM 909 N N . PRO A 1 117 ? 6.202 -12.740 -3.623 1.00 75.31 117 PRO A N 1
ATOM 910 C CA . PRO A 1 117 ? 4.844 -13.017 -3.193 1.00 75.31 117 PRO A CA 1
ATOM 911 C C . PRO A 1 117 ? 4.854 -13.650 -1.802 1.00 75.31 117 PRO A C 1
ATOM 913 O O . PRO A 1 117 ? 5.608 -14.586 -1.533 1.00 75.31 117 PRO A O 1
ATOM 916 N N . ASN A 1 118 ? 3.991 -13.157 -0.919 1.00 77.44 118 ASN A N 1
ATOM 917 C CA . ASN A 1 118 ? 3.766 -13.773 0.380 1.00 77.44 118 ASN A CA 1
ATOM 918 C C . ASN A 1 118 ? 2.595 -14.775 0.281 1.00 77.44 118 ASN A C 1
ATOM 920 O O . ASN A 1 118 ? 1.512 -14.389 -0.163 1.00 77.44 118 ASN A O 1
ATOM 924 N N . PRO A 1 119 ? 2.749 -16.042 0.716 1.00 80.94 119 PRO A N 1
ATOM 925 C CA . PRO A 1 119 ? 1.664 -17.030 0.679 1.00 80.94 119 PRO A CA 1
ATOM 926 C C . PRO A 1 119 ? 0.403 -16.614 1.449 1.00 80.94 119 PRO A C 1
ATOM 928 O O . PRO A 1 119 ? -0.690 -17.080 1.141 1.00 80.94 119 PRO A O 1
ATOM 931 N N . HIS A 1 120 ? 0.536 -15.726 2.439 1.00 80.50 120 HIS A N 1
ATOM 932 C CA . HIS A 1 120 ? -0.581 -15.212 3.235 1.00 80.50 120 HIS A CA 1
ATOM 933 C C . HIS A 1 120 ? -1.304 -14.023 2.596 1.00 80.50 120 HIS A C 1
ATOM 935 O O . HIS A 1 120 ? -2.267 -13.512 3.165 1.00 80.50 120 HIS A O 1
ATOM 941 N N . THR A 1 121 ? -0.855 -13.555 1.432 1.00 78.94 121 THR A N 1
ATOM 942 C CA . THR A 1 121 ? -1.500 -12.470 0.690 1.00 78.94 121 THR A CA 1
ATOM 943 C C . THR A 1 121 ? -2.008 -13.015 -0.647 1.00 78.94 121 THR A C 1
ATOM 945 O O . THR A 1 121 ? -1.194 -13.217 -1.551 1.00 78.94 121 THR A O 1
ATOM 948 N N . PRO A 1 122 ? -3.325 -13.248 -0.823 1.00 79.94 122 PRO A N 1
ATOM 949 C CA . PRO A 1 122 ? -3.904 -13.719 -2.087 1.00 79.94 122 PRO A CA 1
ATOM 950 C C . PRO A 1 122 ? -3.959 -12.593 -3.135 1.00 79.94 122 PRO A C 1
ATOM 952 O O . PRO A 1 122 ? -5.008 -12.254 -3.673 1.00 79.94 122 PRO A O 1
ATOM 955 N N . TRP A 1 123 ? -2.815 -11.975 -3.413 1.00 76.06 123 TRP A N 1
ATOM 956 C CA . TRP A 1 123 ? -2.687 -10.831 -4.299 1.00 76.06 123 TRP A CA 1
ATOM 957 C C . TRP A 1 123 ? -1.875 -11.202 -5.536 1.00 76.06 123 TRP A C 1
ATOM 959 O O . TRP A 1 123 ? -0.848 -11.875 -5.456 1.00 76.06 123 TRP A O 1
ATOM 969 N N . ARG A 1 124 ? -2.343 -10.748 -6.699 1.00 77.00 124 ARG A N 1
ATOM 970 C CA . ARG A 1 124 ? -1.648 -10.892 -7.977 1.00 77.00 124 ARG A CA 1
ATOM 971 C C . ARG A 1 124 ? -1.677 -9.556 -8.701 1.00 77.00 124 ARG A C 1
ATOM 973 O O . ARG A 1 124 ? -2.717 -8.905 -8.752 1.00 77.00 124 ARG A O 1
ATOM 980 N N . ALA A 1 125 ? -0.551 -9.185 -9.293 1.00 78.31 125 ALA A N 1
ATOM 981 C CA . ALA A 1 125 ? -0.470 -8.074 -10.228 1.00 78.31 125 ALA A CA 1
ATOM 982 C C . ALA A 1 125 ? -0.250 -8.618 -11.638 1.00 78.31 125 ALA A C 1
ATOM 984 O O . ALA A 1 125 ? 0.412 -9.641 -11.820 1.00 78.31 125 ALA A O 1
ATOM 985 N N . ARG A 1 126 ? -0.807 -7.928 -12.630 1.00 78.88 126 ARG A N 1
ATOM 986 C CA . ARG A 1 126 ? -0.584 -8.212 -14.046 1.00 78.88 126 ARG A CA 1
ATOM 987 C C . ARG A 1 126 ? -0.376 -6.905 -14.791 1.00 78.88 126 ARG A C 1
ATOM 989 O O . ARG A 1 126 ? -1.028 -5.912 -14.470 1.00 78.88 126 ARG A O 1
ATOM 996 N N . ARG A 1 127 ? 0.485 -6.941 -15.804 1.00 80.62 127 ARG A N 1
ATOM 997 C CA . ARG A 1 127 ? 0.612 -5.852 -16.774 1.00 80.62 127 ARG A CA 1
ATOM 998 C C . ARG A 1 127 ? -0.652 -5.771 -17.615 1.00 80.62 127 ARG A C 1
ATOM 1000 O O . ARG A 1 127 ? -1.219 -6.802 -17.976 1.00 80.62 127 ARG A O 1
ATOM 1007 N N . ASP A 1 128 ? -1.068 -4.551 -17.921 1.00 84.06 128 ASP A N 1
ATOM 1008 C CA . ASP A 1 128 ? -2.125 -4.298 -18.893 1.00 84.06 128 ASP A CA 1
ATOM 1009 C C . ASP A 1 128 ? -1.530 -4.409 -20.313 1.00 84.06 128 ASP A C 1
ATOM 1011 O O . ASP A 1 128 ? -0.696 -3.574 -20.684 1.00 84.06 128 ASP A O 1
ATOM 1015 N N . PRO A 1 129 ? -1.898 -5.439 -21.101 1.00 85.12 129 PRO A N 1
ATOM 1016 C CA . PRO A 1 129 ? -1.315 -5.652 -22.422 1.00 85.12 129 PRO A CA 1
ATOM 1017 C C . PRO A 1 129 ? -1.647 -4.521 -23.402 1.00 85.12 129 PRO A C 1
ATOM 1019 O O . PRO A 1 129 ? -0.807 -4.183 -24.233 1.00 85.12 129 PRO A O 1
ATOM 1022 N N . GLU A 1 130 ? -2.819 -3.890 -23.285 1.00 88.94 130 GLU A N 1
ATOM 1023 C CA . GLU A 1 130 ? -3.267 -2.844 -24.216 1.00 88.94 130 GLU A CA 1
ATOM 1024 C C . GLU A 1 130 ? -2.451 -1.559 -24.075 1.00 88.94 130 GLU A C 1
ATOM 1026 O O . GLU A 1 130 ? -2.284 -0.790 -25.023 1.00 88.94 130 GLU A O 1
ATOM 1031 N N . ARG A 1 131 ? -1.910 -1.320 -22.878 1.00 84.62 131 ARG A N 1
ATOM 1032 C CA . ARG A 1 131 ? -1.137 -0.114 -22.577 1.00 84.62 131 ARG A CA 1
ATOM 1033 C C . ARG A 1 131 ? 0.356 -0.312 -22.761 1.00 84.62 131 ARG A C 1
ATOM 1035 O O . ARG A 1 131 ? 1.067 0.687 -22.821 1.00 84.62 131 ARG A O 1
ATOM 1042 N N . ARG A 1 132 ? 0.836 -1.553 -22.928 1.00 85.25 132 ARG A N 1
ATOM 1043 C CA . ARG A 1 132 ? 2.273 -1.861 -22.857 1.00 85.25 132 ARG A CA 1
ATOM 1044 C C . ARG A 1 132 ? 3.122 -1.142 -23.896 1.00 85.25 132 ARG A C 1
ATOM 1046 O O . ARG A 1 132 ? 4.247 -0.772 -23.588 1.00 85.25 132 ARG A O 1
ATOM 1053 N N . ALA A 1 133 ? 2.571 -0.853 -25.071 1.00 86.50 133 ALA A N 1
ATOM 1054 C CA . ALA A 1 133 ? 3.270 -0.098 -26.112 1.00 86.50 133 ALA A CA 1
ATOM 1055 C C . ALA A 1 133 ? 3.718 1.316 -25.674 1.00 86.50 133 ALA A C 1
ATOM 1057 O O . ALA A 1 133 ? 4.556 1.918 -26.336 1.00 86.50 133 ALA A O 1
ATOM 1058 N N . ARG A 1 134 ? 3.176 1.855 -24.571 1.00 86.56 134 ARG A N 1
ATOM 1059 C CA . ARG A 1 134 ? 3.537 3.173 -24.014 1.00 86.56 134 ARG A CA 1
ATOM 1060 C C . ARG A 1 134 ? 4.714 3.134 -23.032 1.00 86.56 134 ARG A C 1
ATOM 1062 O O . ARG A 1 134 ? 5.113 4.182 -22.531 1.00 86.56 134 ARG A O 1
ATOM 1069 N N . HIS A 1 135 ? 5.224 1.947 -22.721 1.00 86.56 135 HIS A N 1
ATOM 1070 C CA . HIS A 1 135 ? 6.248 1.722 -21.707 1.00 86.56 135 HIS A CA 1
ATOM 1071 C C . HIS A 1 135 ? 7.593 1.428 -22.373 1.00 86.56 135 HIS A C 1
ATOM 1073 O O . HIS A 1 135 ? 7.668 0.924 -23.493 1.00 86.56 135 HIS A O 1
ATOM 1079 N N . VAL A 1 136 ? 8.662 1.742 -21.658 1.00 83.50 136 VAL A N 1
ATOM 1080 C CA . VAL A 1 136 ? 10.050 1.540 -22.048 1.00 83.50 136 VAL A CA 1
ATOM 1081 C C . VAL A 1 136 ? 10.656 0.549 -21.064 1.00 83.50 136 VAL A C 1
ATOM 1083 O O . VAL A 1 136 ? 11.038 0.885 -19.946 1.00 83.50 136 VAL A O 1
ATOM 1086 N N . ASP A 1 137 ? 10.712 -0.708 -21.489 1.00 69.56 137 ASP A N 1
ATOM 1087 C CA . ASP A 1 137 ? 11.191 -1.811 -20.647 1.00 69.56 137 ASP A CA 1
ATOM 1088 C C . ASP A 1 137 ? 12.717 -1.950 -20.674 1.00 69.56 137 ASP A C 1
ATOM 1090 O O . ASP A 1 137 ? 13.267 -2.760 -19.927 1.00 69.56 137 ASP A O 1
ATOM 1094 N N . ARG A 1 138 ? 13.394 -1.187 -21.540 1.00 60.44 138 ARG A N 1
ATOM 1095 C CA . ARG A 1 138 ? 14.822 -1.285 -21.863 1.00 60.44 138 ARG A CA 1
ATOM 1096 C C . ARG A 1 138 ? 15.563 0.024 -21.669 1.00 60.44 138 ARG A C 1
ATOM 1098 O O . ARG A 1 138 ? 14.939 1.081 -21.881 1.00 60.44 138 ARG A O 1
#

Secondary structure (DSSP, 8-state):
-EEEETTEEEEEEEEE--STTPPPPTTHHHHHHHHHHHHHHHHHHHHT-SS--HHHHHHHHHHT-SEEEEEEEEE-SSTTSGGGGHHHHHHHHHHHHHHHHHHTT-SEEEEEESSS--TT--------TTTGGG----

pLDDT: mean 79.37, std 10.64, range [50.84, 94.44]

Radius of gyration: 16.3 Å; chains: 1; bounding box: 36×33×44 Å

Foldseek 3Di:
DWDDDPQEIEDEDAEEQQFPPRDDDPPVLVVLLCVLLVVLVQLVVLCVDPDDDPSNVVSVSNLSHQEYEYEYEYHHADQCPCVVCVVVSVPVSQVSNVVSCVVSPHNYYHYAYQVRGDPVDPDHDDDDPVCPVRGHND

Organism: NCBI:txid1544413